Protein AF-C4VAN0-F1 (afdb_monomer)

Radius of gyration: 21.84 Å; Cα contacts (8 Å, |Δi|>4): 136; chains: 1; bounding box: 50×49×54 Å

Organism: Vairimorpha ceranae (strain BRL01) (NCBI:txid578460)

Secondary structure (DSSP, 8-state):
--TTSTTEETTEETT-PSPPPBSS-EE-TTS-EE--B----EEEETTEEEEGGGS----HHHHHHHSS--------SHHHHHHHHHHHTS---EEEEEE--SSSS-EEEEEE---HHHHHHHHTTPPPPS----

Nearest PDB structures (foldseek):
  3zqm-assembly1_C  TM=3.211E-01  e=2.752E+00  Bacillus phage SF6
  3zqn-assembly1_I  TM=2.608E-01  e=1.553E+00  Bacillus phage SF6
  3zqm-assembly1_H  TM=3.451E-01  e=4.877E+00  Bacillus phage SF6
  7tjk-assembly1_I  TM=2.451E-01  e=7.141E+00  Saccharomyces cerevisiae

Sequence (134 aa):
MNPQSSCMDEGICTKGFFKKFCRVTIINKKEYLQYMKRCNNTVRHKKHVLSNAFFVPYNKYLLSRFYCHINVKGCPSIKSIKYIFKHIYKDYDCAGVELTNKNEHSQFINSRYVSAPGGMWRLLENKMSDKSHD

Structure (mmCIF, N/CA/C/O backbone):
data_AF-C4VAN0-F1
#
_entry.id   AF-C4VAN0-F1
#
loop_
_atom_site.group_PDB
_atom_site.id
_atom_site.type_symbol
_atom_site.label_atom_id
_atom_site.label_alt_id
_atom_site.label_comp_id
_atom_site.label_asym_id
_atom_site.label_entity_id
_atom_site.label_seq_id
_atom_site.pdbx_PDB_ins_code
_atom_site.Cartn_x
_atom_site.Cartn_y
_atom_site.Cartn_z
_atom_site.occupancy
_atom_site.B_iso_or_equiv
_atom_site.auth_seq_id
_atom_site.auth_comp_id
_atom_site.auth_asym_id
_atom_site.auth_atom_id
_atom_site.pdbx_PDB_model_num
ATOM 1 N N . MET A 1 1 ? -13.358 -10.740 15.009 1.00 69.25 1 MET A N 1
ATOM 2 C CA . MET A 1 1 ? -11.972 -10.876 14.506 1.00 69.25 1 MET A CA 1
ATOM 3 C C . MET A 1 1 ? -11.480 -12.221 14.988 1.00 69.25 1 MET A C 1
ATOM 5 O O . MET A 1 1 ? -11.869 -12.581 16.089 1.00 69.25 1 MET A O 1
ATOM 9 N N . ASN A 1 2 ? -10.735 -12.973 14.184 1.00 77.00 2 ASN A N 1
ATOM 10 C CA . ASN A 1 2 ? -10.197 -14.254 14.631 1.00 77.00 2 ASN A CA 1
ATOM 11 C C . ASN A 1 2 ? -8.772 -14.028 15.172 1.00 77.00 2 ASN A C 1
ATOM 13 O O . ASN A 1 2 ? -7.897 -13.729 14.355 1.00 77.00 2 ASN A O 1
ATOM 17 N N . PRO A 1 3 ? -8.528 -14.139 16.493 1.00 80.38 3 PRO A N 1
ATOM 18 C CA . PRO A 1 3 ? -7.188 -14.012 17.071 1.00 80.38 3 PRO A CA 1
ATOM 19 C C . PRO A 1 3 ? -6.198 -15.050 16.529 1.00 80.38 3 PRO A C 1
ATOM 21 O O . PRO A 1 3 ? -5.006 -14.799 16.539 1.00 80.38 3 PRO A O 1
ATOM 24 N N . GLN A 1 4 ? -6.697 -16.165 15.986 1.00 83.94 4 GLN A N 1
ATOM 25 C CA . GLN A 1 4 ? -5.904 -17.236 15.370 1.00 83.94 4 GLN A CA 1
ATOM 26 C C . GLN A 1 4 ? -5.501 -16.937 13.914 1.00 83.94 4 GLN A C 1
ATOM 28 O O . GLN A 1 4 ? -4.998 -17.809 13.210 1.00 83.94 4 GLN A O 1
ATOM 33 N N . SER A 1 5 ? -5.785 -15.737 13.396 1.00 84.62 5 SER A N 1
ATOM 34 C CA . SER A 1 5 ? -5.373 -15.396 12.029 1.00 84.62 5 SER A CA 1
ATOM 35 C C . SER A 1 5 ? -3.854 -15.247 11.977 1.00 84.62 5 SER A C 1
ATOM 37 O O . SER A 1 5 ? -3.292 -14.565 12.823 1.00 84.62 5 SER A O 1
ATOM 39 N N . SER A 1 6 ? -3.203 -15.762 10.932 1.00 90.31 6 SER A N 1
ATOM 40 C CA . SER A 1 6 ? -1.736 -15.697 10.760 1.00 90.31 6 SER A CA 1
ATOM 41 C C . SER A 1 6 ? -1.143 -14.283 10.739 1.00 90.31 6 SER A C 1
ATOM 43 O O . SER A 1 6 ? 0.062 -14.101 10.854 1.00 90.31 6 SER A O 1
ATOM 45 N N . CYS A 1 7 ? -1.980 -13.263 10.552 1.00 87.75 7 CYS A N 1
ATOM 46 C CA . CYS A 1 7 ? -1.577 -11.865 10.605 1.00 87.75 7 CYS A CA 1
ATOM 47 C C . CYS A 1 7 ? -1.709 -11.227 11.994 1.00 87.75 7 CYS A C 1
ATOM 49 O O . CYS A 1 7 ? -1.488 -10.024 12.090 1.00 87.75 7 CYS A O 1
ATOM 51 N N . MET A 1 8 ? -2.132 -11.961 13.021 1.00 91.19 8 MET A N 1
ATOM 52 C CA . MET A 1 8 ? -2.241 -11.471 14.394 1.00 91.19 8 MET A CA 1
ATOM 53 C C . MET A 1 8 ? -0.967 -11.822 15.152 1.00 91.19 8 MET A C 1
ATOM 55 O O . MET A 1 8 ? -0.579 -12.983 15.186 1.00 91.19 8 MET A O 1
ATOM 59 N N . ASP A 1 9 ? -0.352 -10.815 15.755 1.00 89.06 9 ASP A N 1
ATOM 60 C CA . ASP A 1 9 ? 0.836 -10.939 16.589 1.00 89.06 9 ASP A CA 1
ATOM 61 C C . ASP A 1 9 ? 0.616 -10.090 17.845 1.00 89.06 9 ASP A C 1
ATOM 63 O O . ASP A 1 9 ? 0.254 -8.917 17.739 1.00 89.06 9 ASP A O 1
ATOM 67 N N . GLU A 1 10 ? 0.678 -10.710 19.024 1.00 87.75 10 GLU A N 1
ATOM 68 C CA . GLU A 1 10 ? 0.376 -10.073 20.322 1.00 87.75 10 GLU A CA 1
ATOM 69 C C . GLU A 1 10 ? -0.955 -9.281 20.358 1.00 87.75 10 GLU A C 1
ATOM 71 O O . GLU A 1 10 ? -1.086 -8.222 20.971 1.00 87.75 10 GLU A O 1
ATOM 76 N N . GLY A 1 11 ? -1.984 -9.771 19.656 1.00 82.81 11 GLY A N 1
ATOM 77 C CA . GLY A 1 11 ? -3.288 -9.099 19.572 1.00 82.81 11 GLY A CA 1
ATOM 78 C C . GLY A 1 11 ? -3.338 -7.903 18.608 1.00 82.81 11 GLY A C 1
ATOM 79 O O . GLY A 1 11 ? -4.404 -7.309 18.422 1.00 82.81 11 GLY A O 1
ATOM 80 N N . ILE A 1 12 ? -2.234 -7.585 17.930 1.00 85.00 12 ILE A N 1
ATOM 81 C CA . ILE A 1 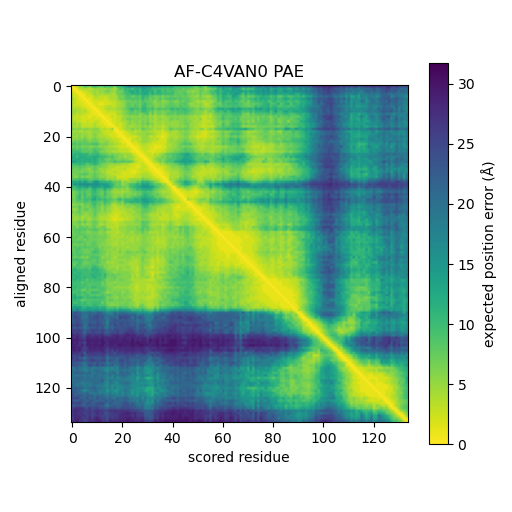12 ? -2.131 -6.548 16.903 1.00 85.00 12 ILE A CA 1
ATOM 82 C C . ILE A 1 12 ? -2.035 -7.210 15.527 1.00 85.00 12 ILE A C 1
ATOM 84 O O . ILE A 1 12 ? -1.279 -8.147 15.299 1.00 85.00 12 ILE A O 1
ATOM 88 N N . CYS A 1 13 ? -2.790 -6.709 14.549 1.00 86.19 13 CYS A N 1
ATOM 89 C CA . CYS A 1 13 ? -2.631 -7.199 13.185 1.00 86.19 13 CYS A CA 1
ATOM 90 C C . CYS A 1 13 ? -1.358 -6.617 12.553 1.00 86.19 13 CYS A C 1
ATOM 92 O O . CYS A 1 13 ? -1.279 -5.406 12.319 1.00 86.19 13 CYS A O 1
ATOM 94 N N . THR A 1 14 ? -0.423 -7.471 12.148 1.00 87.81 14 THR A N 1
ATOM 95 C CA . THR A 1 14 ? 0.811 -7.110 11.427 1.00 87.81 14 THR A CA 1
ATOM 96 C C . THR A 1 14 ? 0.534 -6.391 10.102 1.00 87.81 14 THR A C 1
ATOM 98 O O . THR A 1 14 ? 1.297 -5.526 9.675 1.00 87.81 14 THR A O 1
ATOM 101 N N . LYS A 1 15 ? -0.622 -6.646 9.468 1.00 83.19 15 LYS A N 1
ATOM 102 C CA . LYS A 1 15 ? -1.083 -5.932 8.254 1.00 83.19 15 LYS A CA 1
ATOM 103 C C . LYS A 1 15 ? -1.723 -4.562 8.552 1.00 83.19 15 LYS A C 1
ATOM 105 O O . LYS A 1 15 ? -2.197 -3.861 7.647 1.00 83.19 15 LYS A O 1
ATOM 110 N N . GLY A 1 16 ? -1.745 -4.156 9.820 1.00 82.00 16 GLY A N 1
ATOM 111 C CA . GLY A 1 16 ? -2.241 -2.866 10.283 1.00 82.00 16 GLY A CA 1
ATOM 112 C C . GLY A 1 16 ? -3.753 -2.715 10.144 1.00 82.00 16 GLY A C 1
ATOM 113 O O . GLY A 1 16 ? -4.211 -1.651 9.716 1.00 82.00 16 GLY A O 1
ATOM 114 N N . PHE A 1 17 ? -4.509 -3.778 10.424 1.00 84.38 17 PHE A N 1
ATOM 115 C CA . PHE A 1 17 ? -5.961 -3.728 10.606 1.00 84.38 17 PHE A CA 1
ATOM 116 C C . PHE A 1 17 ? -6.315 -3.724 12.105 1.00 84.38 17 PHE A C 1
ATOM 118 O O . PHE A 1 17 ? -5.657 -4.374 12.900 1.00 84.38 17 PHE A O 1
ATOM 125 N N . PHE A 1 18 ? -7.351 -3.014 12.544 1.00 82.00 18 PHE A N 1
ATOM 126 C CA . PHE A 1 18 ? -8.271 -2.186 11.759 1.00 82.00 18 PHE A CA 1
ATOM 127 C C . PHE A 1 18 ? -7.675 -0.840 11.348 1.00 82.00 18 PHE A C 1
ATOM 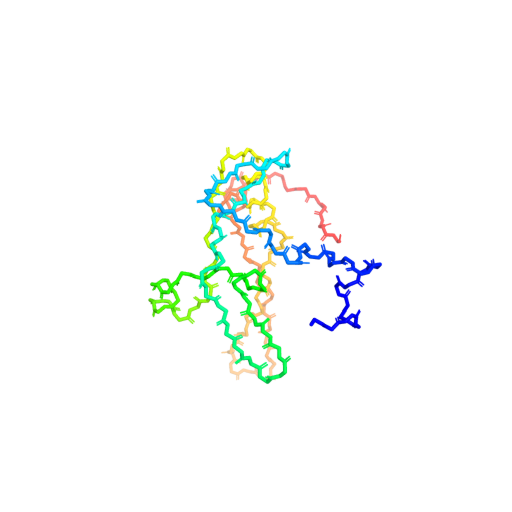129 O O . PHE A 1 18 ? -6.856 -0.250 12.051 1.00 82.00 18 PHE A O 1
ATOM 136 N N . LYS A 1 19 ? -8.103 -0.322 10.192 1.00 84.69 19 LYS A N 1
ATOM 137 C CA . LYS A 1 19 ? -7.707 1.032 9.786 1.00 84.69 19 LYS A CA 1
ATOM 138 C C . LYS A 1 19 ? -8.460 2.048 10.642 1.00 84.69 19 LYS A C 1
ATOM 140 O O . LYS A 1 19 ? -9.685 1.994 10.713 1.00 84.69 19 LYS A O 1
ATOM 145 N N . LYS A 1 20 ? -7.726 2.984 11.248 1.00 84.38 20 LYS A N 1
ATOM 146 C CA . LYS A 1 20 ? -8.296 4.083 12.039 1.00 84.38 20 LYS A CA 1
ATOM 147 C C . LYS A 1 20 ? -9.274 4.901 11.194 1.00 84.38 20 LYS A C 1
ATOM 149 O O . LYS A 1 20 ? -8.975 5.227 10.042 1.00 84.38 20 LYS A O 1
ATOM 154 N N . PHE A 1 21 ? -10.416 5.251 11.779 1.00 87.00 21 PHE A N 1
ATOM 155 C CA . PHE A 1 21 ? -11.336 6.202 11.168 1.00 87.00 21 PHE A CA 1
ATOM 156 C C . PHE A 1 21 ? -10.687 7.582 11.086 1.00 87.00 21 PHE A C 1
ATOM 158 O O . PHE A 1 21 ? -9.960 7.997 11.987 1.00 87.00 21 PHE A O 1
ATOM 165 N N . CYS A 1 22 ? -10.933 8.280 9.984 1.00 85.31 22 CYS A N 1
ATOM 166 C CA . CYS A 1 22 ? -10.404 9.614 9.755 1.00 85.31 22 CYS A CA 1
ATOM 167 C C . CYS A 1 22 ? -11.403 10.416 8.924 1.00 85.31 22 CYS A C 1
ATOM 169 O O . CYS A 1 22 ? -11.947 9.901 7.946 1.00 85.31 22 CYS A O 1
ATOM 171 N N . ARG A 1 23 ? -11.668 11.663 9.318 1.00 87.06 23 ARG A N 1
ATOM 172 C CA . ARG A 1 23 ? -1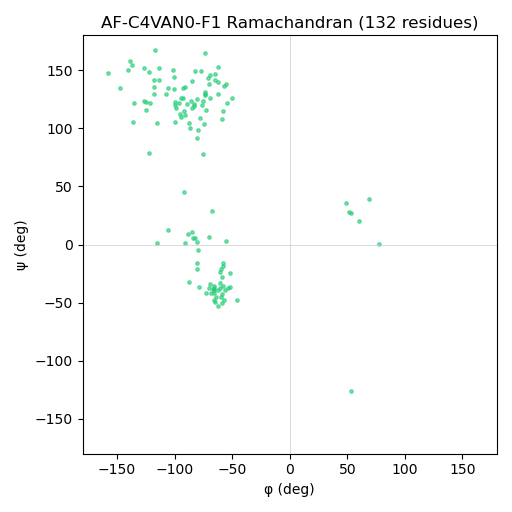2.631 12.535 8.625 1.00 87.06 23 ARG A CA 1
ATOM 173 C C . ARG A 1 23 ? -12.058 13.194 7.373 1.00 87.06 23 ARG A C 1
ATOM 175 O O . ARG A 1 23 ? -12.831 13.665 6.552 1.00 87.06 23 ARG A O 1
ATOM 182 N N . VAL A 1 24 ? -10.739 13.190 7.220 1.00 87.19 24 VAL A N 1
ATOM 183 C CA . VAL A 1 24 ? -10.014 13.783 6.093 1.00 87.19 24 VAL A CA 1
ATOM 184 C C . VAL A 1 24 ? -8.887 12.848 5.665 1.00 87.19 24 VAL A C 1
ATOM 186 O O . VAL A 1 24 ? -8.467 11.986 6.434 1.00 87.19 24 VAL A O 1
ATOM 189 N N . THR A 1 25 ? -8.421 12.973 4.426 1.00 87.31 25 THR A N 1
ATOM 190 C CA . THR A 1 25 ? -7.230 12.246 3.973 1.00 87.31 25 THR A CA 1
ATOM 191 C C . THR A 1 25 ? -5.994 13.001 4.452 1.00 87.31 25 THR A C 1
ATOM 193 O O . THR A 1 25 ? -5.866 14.187 4.168 1.00 87.31 25 THR A O 1
ATOM 196 N N . ILE A 1 26 ? -5.094 12.329 5.171 1.00 88.94 26 ILE A N 1
ATOM 197 C CA . ILE A 1 26 ? -3.881 12.940 5.739 1.00 88.94 26 ILE A CA 1
ATOM 198 C C . ILE A 1 26 ? -2.627 12.177 5.326 1.00 88.94 26 ILE A C 1
ATOM 200 O O . ILE A 1 26 ? -2.663 10.964 5.113 1.00 88.94 26 ILE A O 1
ATOM 204 N N . ILE A 1 27 ? -1.500 12.881 5.258 1.00 86.38 27 ILE A N 1
ATOM 205 C CA . ILE A 1 27 ? -0.180 12.261 5.139 1.00 86.38 27 ILE A CA 1
ATOM 206 C C . ILE A 1 27 ? 0.278 11.914 6.557 1.00 86.38 27 ILE A C 1
ATOM 208 O O . ILE A 1 27 ? 0.403 12.784 7.414 1.00 86.38 27 ILE A O 1
ATOM 212 N N . ASN A 1 28 ? 0.475 10.628 6.837 1.00 81.00 28 ASN A N 1
ATOM 213 C CA . ASN A 1 28 ? 0.941 10.175 8.147 1.00 81.00 28 ASN A CA 1
ATOM 214 C C . ASN A 1 28 ? 2.441 10.494 8.328 1.00 81.00 28 ASN A C 1
ATOM 216 O O . ASN A 1 28 ? 3.158 10.686 7.352 1.00 81.00 28 ASN A O 1
ATOM 220 N N . LYS A 1 29 ? 2.954 10.430 9.563 1.00 80.25 29 LYS A N 1
ATOM 221 C CA . LYS A 1 29 ? 4.380 10.572 9.922 1.00 80.25 29 LYS A CA 1
ATOM 222 C C . LYS A 1 29 ? 5.319 9.649 9.130 1.00 80.25 29 LYS A C 1
ATO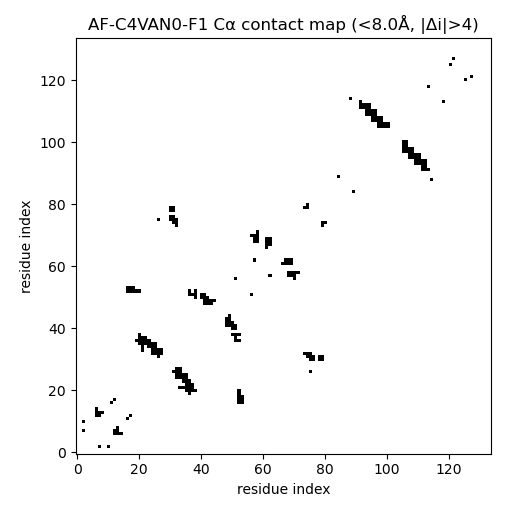M 224 O O . LYS A 1 29 ? 6.495 9.941 8.983 1.00 80.25 29 LYS A O 1
ATOM 229 N N . LYS A 1 30 ? 4.801 8.528 8.612 1.00 77.44 30 LYS A N 1
ATOM 230 C CA . LYS A 1 30 ? 5.530 7.599 7.728 1.00 77.44 30 LYS A CA 1
ATOM 231 C C . LYS A 1 30 ? 5.489 7.999 6.241 1.00 77.44 30 LYS A C 1
ATOM 233 O O . LYS A 1 30 ? 5.851 7.185 5.402 1.00 77.44 30 LYS A O 1
ATOM 238 N N . GLU A 1 31 ? 5.013 9.202 5.919 1.00 78.56 31 GLU A N 1
ATOM 239 C CA . GLU A 1 31 ? 4.840 9.759 4.565 1.00 78.56 31 GLU A CA 1
ATOM 240 C C . GLU A 1 31 ? 3.893 8.971 3.645 1.00 78.56 31 GLU A C 1
ATOM 242 O O . GLU A 1 31 ? 3.933 9.120 2.425 1.00 78.56 31 GLU A O 1
ATOM 247 N N . TYR A 1 32 ? 3.011 8.149 4.211 1.00 80.00 32 TYR A N 1
ATOM 248 C CA . TYR A 1 32 ? 1.961 7.456 3.462 1.00 80.00 32 TYR A CA 1
ATOM 249 C C . TYR A 1 32 ? 0.613 8.150 3.641 1.00 80.00 32 TYR A C 1
ATOM 251 O O . TYR A 1 32 ? 0.326 8.687 4.714 1.00 80.00 32 TYR A O 1
ATOM 259 N N . LEU A 1 33 ? -0.248 8.061 2.624 1.00 84.44 33 LEU A N 1
ATOM 260 C CA . LEU A 1 33 ? -1.635 8.504 2.739 1.00 84.44 33 LEU A CA 1
ATOM 261 C C . LEU A 1 33 ? -2.435 7.598 3.673 1.00 84.44 33 LEU A C 1
ATOM 263 O O . LEU A 1 33 ? -2.548 6.387 3.470 1.00 84.44 33 LEU A O 1
ATOM 267 N N . GLN A 1 34 ? -3.068 8.220 4.657 1.00 85.81 34 GLN A N 1
ATOM 268 C CA . GLN A 1 34 ? -4.194 7.664 5.379 1.00 85.81 34 GLN A CA 1
ATOM 269 C C . GLN A 1 34 ? -5.470 8.270 4.795 1.00 85.81 34 GLN A C 1
ATOM 271 O O . GLN A 1 34 ? -5.781 9.435 5.029 1.00 85.81 34 GLN A O 1
ATOM 276 N N . TYR A 1 35 ? -6.200 7.472 4.019 1.00 84.69 35 TYR A N 1
ATOM 277 C CA . TYR A 1 35 ? -7.452 7.906 3.406 1.00 84.69 35 TYR A CA 1
ATOM 278 C C . TYR A 1 35 ? -8.528 8.207 4.442 1.00 84.69 35 TYR A C 1
ATOM 280 O O . TYR A 1 35 ? -8.642 7.509 5.457 1.00 84.69 35 TYR A O 1
ATOM 288 N N . MET A 1 36 ? -9.367 9.197 4.123 1.00 85.56 36 MET A N 1
ATOM 289 C CA . MET A 1 36 ? -10.616 9.435 4.833 1.00 85.56 36 MET A CA 1
ATOM 290 C C . MET A 1 36 ? -11.404 8.124 4.940 1.00 85.56 36 MET A C 1
ATOM 292 O O . MET A 1 36 ? -11.699 7.459 3.946 1.00 85.56 36 MET A O 1
ATOM 296 N N . LYS A 1 37 ? -11.776 7.767 6.166 1.00 86.50 37 LYS A N 1
ATOM 297 C CA . LYS A 1 37 ? -12.574 6.587 6.474 1.00 86.50 37 LYS A CA 1
ATOM 298 C C . LYS A 1 37 ? -13.630 6.969 7.498 1.00 86.50 37 LYS A C 1
ATOM 300 O O . LYS A 1 37 ? -13.321 7.179 8.669 1.00 86.50 37 LYS A O 1
ATOM 305 N N . ARG A 1 38 ? -14.874 7.089 7.034 1.00 82.00 38 ARG A N 1
ATOM 306 C CA . ARG A 1 38 ? -16.029 7.469 7.857 1.00 82.00 38 ARG A CA 1
ATOM 307 C C . ARG A 1 38 ? -16.614 6.239 8.556 1.00 82.00 38 ARG A C 1
ATOM 309 O O . ARG A 1 38 ? -16.711 5.176 7.940 1.00 82.00 38 ARG A O 1
ATOM 316 N N . CYS A 1 39 ? -17.027 6.388 9.813 1.00 76.88 39 CYS A N 1
ATOM 317 C CA . CYS A 1 39 ? -17.696 5.338 10.592 1.00 76.88 39 CYS A CA 1
ATOM 318 C C . CYS A 1 39 ? -19.224 5.431 10.453 1.00 76.88 39 CYS A C 1
ATOM 320 O O . CYS A 1 39 ? -19.944 5.411 11.444 1.00 76.88 39 CYS A O 1
ATOM 322 N N . ASN A 1 40 ? -19.727 5.607 9.231 1.00 70.75 40 ASN A N 1
ATOM 323 C CA . ASN A 1 40 ? -21.147 5.919 9.056 1.00 70.75 40 ASN A CA 1
ATOM 324 C C . ASN A 1 40 ? -22.015 4.661 8.979 1.00 70.75 40 ASN A C 1
ATOM 326 O O . ASN A 1 40 ? -23.146 4.679 9.440 1.00 70.75 40 ASN A O 1
ATOM 330 N N . ASN A 1 41 ?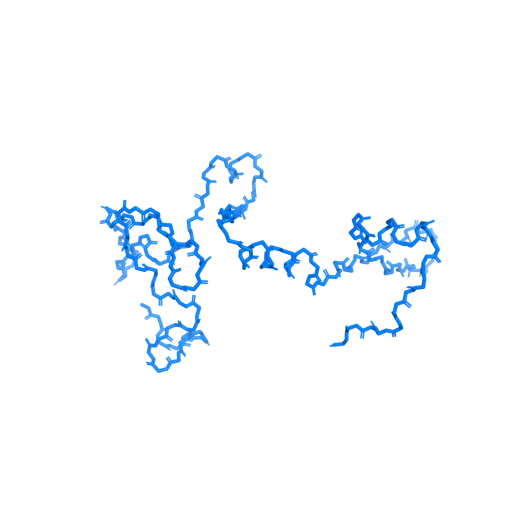 -21.475 3.566 8.433 1.00 73.81 41 ASN A N 1
ATOM 331 C CA . ASN A 1 41 ? -22.254 2.367 8.150 1.00 73.81 41 ASN A CA 1
ATOM 332 C C . ASN A 1 41 ? -21.579 1.155 8.791 1.00 73.81 41 ASN A C 1
ATOM 334 O O . ASN A 1 41 ? -20.407 0.864 8.519 1.00 73.81 41 ASN A O 1
ATOM 338 N N . THR A 1 42 ? -22.329 0.449 9.631 1.00 82.69 42 THR A N 1
ATOM 339 C CA . THR A 1 42 ? -21.984 -0.883 10.115 1.00 82.69 42 THR A CA 1
ATOM 340 C C . THR A 1 42 ? -22.991 -1.881 9.563 1.00 82.69 42 THR A C 1
ATOM 342 O O . THR A 1 42 ? -24.176 -1.589 9.426 1.00 82.69 42 THR A O 1
ATOM 345 N N . VAL A 1 43 ? -22.511 -3.063 9.200 1.00 84.06 43 VAL A N 1
ATOM 346 C CA . VAL A 1 43 ? -23.337 -4.161 8.700 1.00 84.06 43 VAL A CA 1
ATOM 347 C C . VAL A 1 43 ? -23.186 -5.318 9.668 1.00 84.06 43 VAL A C 1
ATOM 349 O O . VAL A 1 43 ? -22.069 -5.702 10.019 1.00 84.06 43 VAL A O 1
ATOM 352 N N . ARG A 1 44 ? -24.303 -5.885 10.119 1.00 87.50 44 ARG A N 1
ATOM 353 C CA . ARG A 1 44 ? -24.277 -7.111 10.913 1.00 87.50 44 ARG A CA 1
ATOM 354 C C . ARG A 1 44 ? -24.192 -8.300 9.963 1.00 87.50 44 ARG A C 1
ATOM 356 O O . ARG A 1 44 ? -25.070 -8.492 9.132 1.00 87.50 44 ARG A O 1
ATOM 363 N N . HIS A 1 45 ? -23.142 -9.096 10.096 1.00 84.06 45 HIS A N 1
ATOM 364 C CA . HIS A 1 45 ? -22.984 -10.350 9.375 1.00 84.06 45 HIS A CA 1
ATOM 365 C C . HIS A 1 45 ? -22.742 -11.472 10.385 1.00 84.06 45 HIS A C 1
ATOM 367 O O . HIS A 1 45 ? -21.736 -11.480 11.103 1.00 84.06 45 HIS A O 1
ATOM 373 N N . LYS A 1 46 ? -23.681 -12.421 10.460 1.00 86.50 46 LYS A N 1
ATOM 374 C CA . LYS A 1 46 ? -23.733 -13.445 11.516 1.00 86.50 46 LYS A CA 1
ATOM 375 C C . LYS A 1 46 ? -23.687 -12.787 12.910 1.00 86.50 46 LYS A C 1
ATOM 377 O O . LYS A 1 46 ? -24.469 -11.886 13.199 1.00 86.50 46 LYS A O 1
ATOM 382 N N . LYS A 1 47 ? -22.746 -13.209 13.760 1.00 85.44 47 LYS A N 1
ATOM 383 C CA . LYS A 1 47 ? -22.518 -12.682 15.116 1.00 85.44 47 LYS A CA 1
ATOM 384 C C . LYS A 1 47 ? -21.554 -11.484 15.150 1.00 85.44 47 LYS A C 1
ATOM 386 O O . LYS A 1 47 ? -21.128 -11.077 16.226 1.00 85.44 47 LYS A O 1
ATOM 391 N N . HIS A 1 48 ? -21.169 -10.930 13.997 1.00 83.25 48 HIS A N 1
ATOM 392 C CA . HIS A 1 48 ? -20.174 -9.861 13.917 1.00 83.25 48 HIS A CA 1
ATOM 393 C C . HIS A 1 48 ? -20.760 -8.577 13.338 1.00 83.25 48 HIS A C 1
ATOM 395 O O . HIS A 1 48 ? -21.450 -8.588 12.321 1.00 83.25 48 HIS A O 1
ATOM 401 N N . VAL A 1 49 ? -20.434 -7.453 13.973 1.00 85.81 49 VAL A N 1
ATOM 402 C CA . VAL A 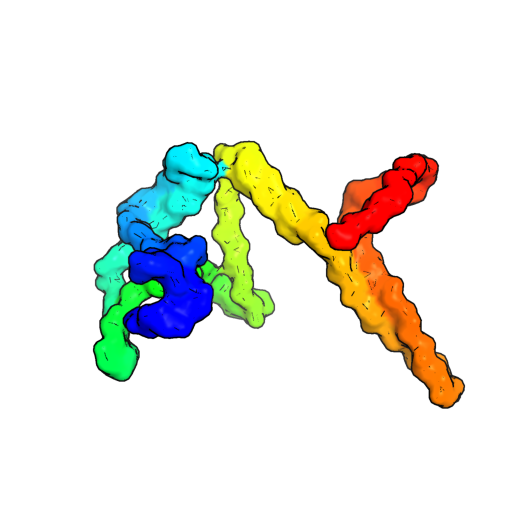1 49 ? -20.689 -6.118 13.432 1.00 85.81 49 VAL A CA 1
ATOM 403 C C . VAL A 1 49 ? -19.452 -5.694 12.652 1.00 85.81 49 VAL A C 1
ATOM 405 O O . VAL A 1 49 ? -18.364 -5.559 13.210 1.00 85.81 49 VAL A O 1
ATOM 408 N N . LEU A 1 50 ? -19.613 -5.533 11.345 1.00 85.94 50 LEU A N 1
ATOM 409 C CA . LEU A 1 50 ? -18.557 -5.157 10.419 1.00 85.94 50 LEU A CA 1
ATOM 410 C C . LEU A 1 50 ? -18.677 -3.672 10.112 1.00 85.94 50 LEU A C 1
ATOM 412 O O . LEU A 1 50 ? -19.761 -3.172 9.827 1.00 85.94 50 LEU A O 1
ATOM 416 N N . SER A 1 51 ? -17.557 -2.964 10.150 1.00 86.31 51 SER A N 1
ATOM 417 C CA . SER A 1 51 ? -17.476 -1.572 9.716 1.00 86.31 51 SER A CA 1
ATOM 418 C C . SER A 1 51 ? -16.538 -1.451 8.523 1.00 86.31 51 SER A C 1
ATOM 420 O O . SER A 1 51 ? -15.733 -2.342 8.238 1.00 86.31 51 SER A O 1
ATOM 422 N N . ASN A 1 52 ? -16.557 -0.301 7.856 1.00 84.62 52 ASN A N 1
ATOM 423 C CA . ASN A 1 52 ? -15.616 -0.033 6.771 1.00 84.62 52 ASN A CA 1
ATOM 424 C C . ASN A 1 52 ? -14.144 -0.133 7.221 1.00 84.62 52 ASN A C 1
ATOM 426 O O . ASN A 1 52 ? -13.268 -0.322 6.383 1.00 84.62 52 ASN A O 1
ATOM 430 N N . ALA A 1 53 ? -13.831 -0.066 8.522 1.00 84.94 53 ALA A N 1
ATOM 431 C CA . ALA A 1 53 ? -12.473 -0.230 9.048 1.00 84.94 53 ALA A CA 1
ATOM 432 C C . ALA A 1 53 ? -11.843 -1.604 8.741 1.00 84.94 53 ALA A C 1
ATOM 434 O O . ALA A 1 53 ? -10.614 -1.696 8.669 1.00 84.94 53 ALA A O 1
ATOM 435 N N . PHE A 1 54 ? -12.673 -2.623 8.497 1.00 82.19 54 PHE A N 1
ATOM 436 C CA . PHE A 1 54 ? -12.285 -4.011 8.233 1.00 82.19 54 PHE A CA 1
ATOM 437 C C . PHE A 1 54 ? -11.843 -4.247 6.784 1.00 82.19 54 PHE A C 1
ATOM 439 O O . PHE A 1 54 ? -11.111 -5.194 6.520 1.00 82.19 54 PHE A O 1
ATOM 446 N N . PHE A 1 55 ? -12.243 -3.378 5.853 1.00 81.19 55 PHE A N 1
ATOM 447 C CA . PHE A 1 55 ? -12.084 -3.619 4.420 1.00 81.19 55 PHE A CA 1
ATOM 448 C C . PHE A 1 55 ? -11.110 -2.645 3.763 1.00 81.19 55 PHE A C 1
ATOM 450 O O . PHE A 1 55 ? -10.938 -1.498 4.199 1.00 81.19 55 PHE A O 1
ATOM 457 N N . VAL A 1 56 ? -10.480 -3.102 2.685 1.00 80.19 56 VAL A N 1
ATOM 458 C CA . VAL A 1 56 ? -9.767 -2.228 1.752 1.00 80.19 56 VAL A CA 1
ATOM 459 C C . VAL A 1 56 ? -10.826 -1.469 0.942 1.00 80.19 56 VAL A C 1
ATOM 461 O O . VAL A 1 56 ? -11.775 -2.094 0.471 1.00 80.19 56 VAL A O 1
ATOM 464 N N . PRO A 1 57 ? -10.740 -0.132 0.827 1.00 76.56 57 PRO A N 1
ATOM 465 C CA . PRO A 1 57 ? -11.668 0.612 -0.014 1.00 76.56 57 PRO A CA 1
ATOM 466 C C . PRO A 1 57 ? -11.517 0.172 -1.474 1.00 76.56 57 PRO A C 1
ATOM 468 O O . PRO A 1 57 ? -10.399 -0.011 -1.950 1.00 76.56 57 PRO A O 1
ATOM 471 N N . TYR A 1 58 ? -12.641 0.046 -2.173 1.00 83.38 58 TYR A N 1
ATOM 472 C CA . TYR A 1 58 ? -12.680 -0.251 -3.601 1.00 83.38 58 TYR A CA 1
ATOM 473 C C . TYR A 1 58 ? -13.441 0.851 -4.336 1.00 83.38 58 TYR A C 1
ATOM 475 O O . TYR A 1 58 ? -14.357 1.472 -3.789 1.00 83.38 58 TYR A O 1
ATOM 483 N N . ASN A 1 59 ? -13.057 1.105 -5.582 1.00 86.50 59 ASN A N 1
ATOM 484 C CA . ASN A 1 59 ? -13.760 2.043 -6.442 1.00 86.50 59 ASN A CA 1
ATOM 485 C C . ASN A 1 59 ? -14.829 1.285 -7.245 1.00 86.50 59 ASN A C 1
ATOM 487 O O . ASN A 1 59 ? -14.492 0.487 -8.117 1.00 86.50 59 ASN A O 1
ATOM 491 N N . LYS A 1 60 ? -16.114 1.543 -6.956 1.00 89.69 60 LYS A N 1
ATOM 492 C CA . LYS A 1 60 ? -17.258 0.902 -7.633 1.00 89.69 60 LYS A CA 1
ATOM 493 C C . LYS A 1 60 ? -17.232 1.086 -9.151 1.00 89.69 60 LYS A C 1
ATOM 495 O O . LYS A 1 60 ? -17.551 0.147 -9.871 1.00 89.69 60 LYS A O 1
ATOM 500 N N . TYR A 1 61 ? -16.843 2.271 -9.622 1.00 93.50 61 TYR A N 1
ATOM 501 C CA . TYR A 1 61 ? -16.770 2.571 -11.050 1.00 93.50 61 TYR A CA 1
ATOM 502 C C . TYR A 1 61 ? -15.709 1.709 -11.733 1.00 93.50 61 TYR A C 1
ATOM 504 O O . TYR A 1 61 ? -16.003 1.041 -12.716 1.00 93.50 61 TYR A O 1
ATOM 512 N N . LEU A 1 62 ? -14.500 1.661 -11.168 1.00 93.19 62 LEU A N 1
ATOM 513 C CA . LEU A 1 62 ? -13.406 0.861 -11.723 1.00 93.19 62 LEU A CA 1
ATOM 514 C C . LEU A 1 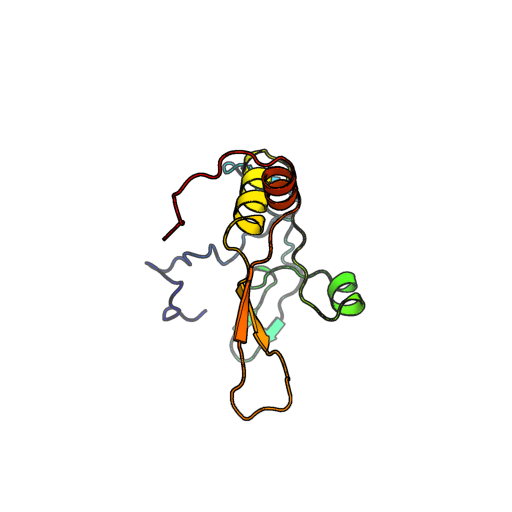62 ? -13.702 -0.641 -11.663 1.00 93.19 62 LEU A C 1
ATOM 516 O O . LEU A 1 62 ? -13.460 -1.344 -12.638 1.00 93.19 62 LEU A O 1
ATOM 520 N N . LEU A 1 63 ? -14.274 -1.110 -10.551 1.00 92.19 63 LEU A N 1
ATOM 521 C CA . LEU A 1 63 ? -14.684 -2.504 -10.403 1.00 92.19 63 LEU A CA 1
ATOM 522 C C . LEU A 1 63 ? -15.720 -2.901 -11.460 1.00 92.19 63 LEU A C 1
ATOM 524 O O . LEU A 1 63 ? -15.583 -3.951 -12.072 1.00 92.19 63 LEU A O 1
ATOM 528 N N . SER A 1 64 ? -16.729 -2.057 -11.688 1.00 94.56 64 SER A N 1
ATOM 529 C CA . SER A 1 64 ? -17.767 -2.305 -12.694 1.00 94.56 64 SER A CA 1
ATOM 530 C C . SER A 1 64 ? -17.217 -2.222 -14.121 1.00 94.56 64 SER A C 1
ATOM 532 O O . SER A 1 64 ? -17.531 -3.055 -14.961 1.00 94.56 64 SER A O 1
ATOM 534 N N . ARG A 1 65 ? -16.349 -1.240 -14.398 1.00 96.06 65 ARG A N 1
ATOM 535 C CA . ARG A 1 65 ? -15.815 -0.991 -15.743 1.00 96.06 65 ARG A CA 1
ATOM 536 C C . ARG A 1 65 ? -14.848 -2.074 -16.218 1.00 96.06 65 ARG A C 1
ATOM 538 O O . ARG A 1 65 ? -14.837 -2.371 -17.407 1.00 96.06 65 ARG A O 1
ATOM 545 N N . PHE A 1 66 ? -14.026 -2.612 -15.320 1.00 94.69 66 PHE A N 1
ATOM 546 C CA . PHE A 1 66 ? -12.947 -3.546 -15.665 1.00 94.69 66 PHE A CA 1
ATOM 547 C C . PHE A 1 66 ? -13.144 -4.953 -15.094 1.00 94.69 66 PHE A C 1
ATOM 549 O O . PHE A 1 66 ? -12.274 -5.800 -15.271 1.00 94.69 66 PHE A O 1
ATOM 556 N N . TYR A 1 67 ? -14.248 -5.201 -14.381 1.00 92.31 67 TYR A N 1
ATOM 557 C CA . TYR A 1 67 ? -14.529 -6.469 -13.695 1.00 92.31 67 TYR A CA 1
ATOM 558 C C . TYR A 1 67 ? -13.382 -6.948 -12.788 1.00 92.31 67 TYR A C 1
ATOM 560 O O . TYR A 1 67 ? -13.217 -8.140 -12.541 1.00 92.31 67 TYR A O 1
ATOM 568 N N . CYS A 1 68 ? -12.579 -6.016 -12.266 1.00 87.50 68 CYS A N 1
ATOM 569 C CA . CYS A 1 68 ? -11.403 -6.323 -11.463 1.00 87.50 68 CYS A CA 1
ATOM 570 C C . CYS A 1 68 ? -11.247 -5.352 -10.286 1.00 87.50 68 CYS A C 1
ATOM 572 O O . CYS A 1 68 ? -11.657 -4.188 -10.324 1.00 87.50 68 CYS A O 1
ATOM 574 N N . HIS A 1 69 ? -10.659 -5.836 -9.191 1.00 84.88 69 HIS A N 1
ATOM 575 C CA . HIS A 1 69 ? -10.466 -5.028 -7.992 1.00 84.88 69 HIS A CA 1
ATOM 576 C C . HIS A 1 69 ? -9.234 -4.120 -8.133 1.00 84.88 69 HIS A C 1
ATOM 578 O O . HIS A 1 69 ? -8.116 -4.491 -7.768 1.00 84.88 69 HIS A O 1
ATOM 584 N N . ILE A 1 70 ? -9.449 -2.899 -8.629 1.00 87.00 70 ILE A N 1
ATOM 585 C CA . ILE A 1 70 ? -8.389 -1.898 -8.805 1.00 87.00 70 ILE A CA 1
ATOM 586 C C . ILE A 1 70 ? -8.170 -1.102 -7.513 1.00 87.00 70 ILE A C 1
ATOM 588 O O . ILE A 1 70 ? -9.080 -0.452 -6.994 1.00 87.00 70 ILE A O 1
ATOM 592 N N . ASN A 1 71 ? -6.932 -1.112 -7.012 1.00 84.31 71 ASN A N 1
ATOM 593 C CA . ASN A 1 71 ? -6.519 -0.322 -5.854 1.00 84.31 71 ASN A CA 1
ATOM 594 C C . ASN A 1 71 ? -5.891 1.005 -6.301 1.00 84.31 71 ASN A C 1
ATOM 596 O O . ASN A 1 71 ? -4.796 1.015 -6.859 1.00 84.31 71 ASN A O 1
ATOM 600 N N . VAL A 1 72 ? -6.558 2.126 -6.024 1.00 83.62 72 VAL A N 1
ATOM 601 C CA . VAL A 1 72 ? -6.057 3.465 -6.369 1.00 83.62 72 VAL A CA 1
ATOM 602 C C . VAL A 1 72 ? -5.270 4.038 -5.195 1.00 83.62 72 VAL A C 1
ATOM 604 O O . VAL A 1 72 ? -5.782 4.117 -4.076 1.00 83.62 72 VAL A O 1
ATOM 607 N N . LYS A 1 73 ? -4.024 4.459 -5.447 1.00 81.69 73 LYS A N 1
ATOM 608 C CA . LYS A 1 73 ? -3.164 5.089 -4.440 1.00 81.69 73 LYS A CA 1
ATOM 609 C C . LYS A 1 73 ? -2.662 6.457 -4.905 1.00 81.69 73 LYS A C 1
ATOM 611 O O . LYS A 1 73 ? -1.974 6.544 -5.913 1.00 81.69 73 LYS A O 1
ATOM 616 N N . GLY A 1 74 ? -2.941 7.506 -4.136 1.00 82.44 74 GLY A N 1
ATOM 617 C CA . GLY A 1 74 ? -2.238 8.781 -4.245 1.00 82.44 74 GLY A CA 1
ATOM 618 C C . GLY A 1 74 ? -0.803 8.666 -3.725 1.00 82.44 74 GLY A C 1
ATOM 619 O O . GLY A 1 74 ? -0.541 7.955 -2.751 1.00 82.44 74 GLY A O 1
ATOM 620 N N . CYS A 1 75 ? 0.121 9.369 -4.377 1.00 84.06 75 CYS A N 1
ATOM 621 C CA . CYS A 1 75 ? 1.545 9.360 -4.045 1.00 84.06 75 CYS A CA 1
ATOM 622 C C . CYS A 1 75 ? 2.042 10.768 -3.724 1.00 84.06 75 CYS A C 1
ATOM 624 O O . CYS A 1 75 ? 2.660 11.403 -4.570 1.00 84.06 75 CYS A O 1
ATOM 626 N N . PRO A 1 76 ? 1.782 11.270 -2.507 1.00 85.25 76 PRO A N 1
ATOM 627 C CA . PRO A 1 76 ? 2.163 12.627 -2.129 1.00 85.25 76 PRO A CA 1
ATOM 628 C C . PRO A 1 76 ? 3.646 12.753 -1.743 1.00 85.25 76 PRO A C 1
ATOM 630 O O . PRO A 1 76 ? 4.099 13.844 -1.427 1.00 85.25 76 PRO A O 1
ATOM 633 N N . SER A 1 77 ? 4.391 11.645 -1.689 1.00 86.56 77 SER A N 1
ATOM 634 C CA . SER A 1 77 ? 5.769 11.603 -1.196 1.00 86.56 77 SER A CA 1
ATOM 635 C C . SER A 1 77 ? 6.662 10.747 -2.085 1.00 86.56 77 SER A C 1
ATOM 637 O O . SER A 1 77 ? 6.208 9.776 -2.700 1.00 86.56 77 SER A O 1
ATOM 639 N N . ILE A 1 78 ? 7.964 11.041 -2.069 1.00 87.44 78 ILE A N 1
ATOM 640 C CA . ILE A 1 78 ? 8.992 10.239 -2.749 1.00 87.44 78 ILE A CA 1
ATOM 641 C C . ILE A 1 78 ? 8.965 8.788 -2.243 1.00 87.44 78 ILE A C 1
ATOM 643 O O . ILE A 1 78 ? 9.114 7.857 -3.032 1.00 87.44 78 ILE A O 1
ATOM 647 N N . LYS A 1 79 ? 8.686 8.558 -0.951 1.00 84.88 79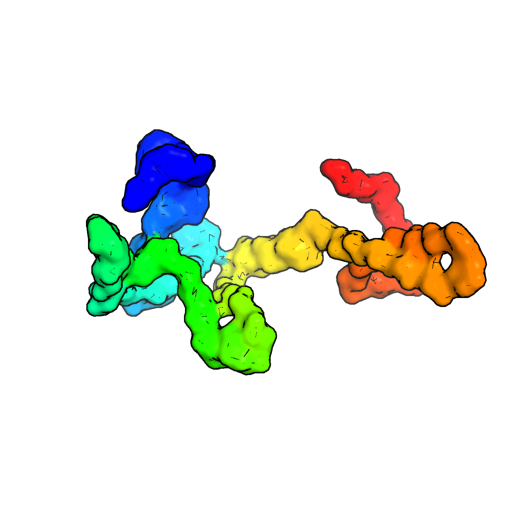 LYS A N 1
ATOM 648 C CA . LYS A 1 79 ? 8.507 7.200 -0.405 1.00 84.88 79 LYS A CA 1
ATOM 649 C C . LYS A 1 79 ? 7.323 6.466 -1.032 1.00 84.88 79 LYS A C 1
ATOM 651 O O . LYS A 1 79 ? 7.440 5.275 -1.318 1.00 84.88 79 LYS A O 1
ATOM 656 N N . SER A 1 80 ? 6.210 7.155 -1.285 1.00 83.44 80 SER A N 1
ATOM 657 C CA . SER A 1 80 ? 5.051 6.565 -1.969 1.00 83.44 80 SER A CA 1
ATOM 658 C C . SER A 1 80 ? 5.379 6.203 -3.419 1.00 83.44 80 SER A C 1
ATOM 660 O O . SER A 1 80 ? 5.012 5.123 -3.879 1.00 83.44 80 SER A O 1
ATOM 662 N N . ILE A 1 81 ? 6.145 7.054 -4.108 1.00 86.31 81 ILE A N 1
ATOM 663 C CA . ILE A 1 81 ? 6.648 6.776 -5.458 1.00 86.31 81 ILE A CA 1
ATOM 664 C C . ILE A 1 81 ? 7.570 5.553 -5.429 1.00 86.31 81 ILE A C 1
ATOM 666 O O . IL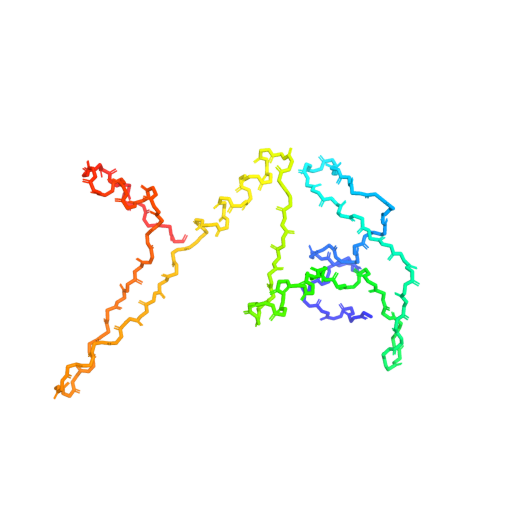E A 1 81 ? 7.308 4.574 -6.121 1.00 86.31 81 ILE A O 1
ATOM 670 N N . LYS A 1 82 ? 8.583 5.535 -4.554 1.00 86.69 82 LYS A N 1
ATOM 671 C CA . LYS A 1 82 ? 9.489 4.388 -4.375 1.00 86.69 82 LYS A CA 1
ATOM 672 C C . LYS A 1 82 ? 8.729 3.094 -4.095 1.00 86.69 82 LYS A C 1
ATOM 674 O O . LYS A 1 82 ? 9.124 2.040 -4.579 1.00 86.69 82 LYS A O 1
ATOM 679 N N . TYR A 1 83 ? 7.638 3.162 -3.335 1.00 83.06 83 TYR A N 1
ATOM 680 C CA . TYR A 1 83 ? 6.766 2.020 -3.096 1.00 83.06 83 TYR A CA 1
ATOM 681 C C . TYR A 1 83 ? 6.093 1.527 -4.388 1.00 83.06 83 TYR A C 1
ATOM 683 O O . TYR A 1 83 ? 6.107 0.325 -4.636 1.00 83.06 83 TYR A O 1
ATOM 691 N N . ILE A 1 84 ? 5.554 2.415 -5.233 1.00 83.75 84 ILE A N 1
ATOM 692 C CA . ILE A 1 84 ? 5.011 2.028 -6.549 1.00 83.75 84 ILE A CA 1
ATOM 693 C C . ILE A 1 84 ? 6.091 1.373 -7.405 1.00 83.75 84 ILE A C 1
ATOM 695 O O . ILE A 1 84 ? 5.874 0.271 -7.900 1.00 83.75 84 ILE A O 1
ATOM 699 N N . PHE A 1 85 ? 7.258 2.007 -7.530 1.00 84.56 85 PHE A N 1
ATOM 700 C CA . PHE A 1 85 ? 8.375 1.447 -8.289 1.00 84.56 85 PHE A CA 1
ATOM 701 C C . PHE A 1 85 ? 8.758 0.070 -7.738 1.00 84.56 85 PHE A C 1
ATOM 703 O O . PHE A 1 85 ? 8.783 -0.899 -8.484 1.00 84.56 85 PHE A O 1
ATOM 710 N N . LYS A 1 86 ? 8.908 -0.085 -6.419 1.00 83.44 86 LYS A N 1
ATOM 711 C CA . LYS A 1 86 ? 9.164 -1.398 -5.813 1.00 83.44 86 LYS A CA 1
ATOM 712 C C . LYS A 1 86 ? 8.156 -2.457 -6.257 1.00 83.44 86 LYS A C 1
ATOM 714 O O . LYS A 1 86 ? 8.558 -3.596 -6.392 1.00 83.44 86 LYS A O 1
ATOM 719 N N . HIS A 1 87 ? 6.883 -2.113 -6.447 1.00 76.69 87 HIS A N 1
ATOM 720 C CA . HIS A 1 87 ? 5.860 -3.056 -6.903 1.00 76.69 87 HIS A CA 1
ATOM 721 C C . HIS A 1 87 ? 5.888 -3.325 -8.410 1.00 76.69 87 HIS A C 1
ATOM 723 O O . HIS A 1 87 ? 5.661 -4.462 -8.797 1.00 76.69 87 HIS A O 1
ATOM 729 N N . ILE A 1 88 ? 6.190 -2.322 -9.237 1.00 78.38 88 ILE A N 1
ATOM 730 C CA . ILE A 1 88 ? 6.355 -2.486 -10.693 1.00 78.38 88 ILE A CA 1
ATOM 731 C C . ILE A 1 88 ? 7.568 -3.366 -11.014 1.00 78.38 88 ILE A C 1
ATOM 733 O O . ILE A 1 88 ? 7.536 -4.136 -11.965 1.00 78.38 88 ILE A O 1
ATOM 737 N N . TYR A 1 89 ? 8.631 -3.242 -10.220 1.00 74.81 89 TYR A N 1
ATOM 738 C CA . TYR A 1 89 ? 9.896 -3.946 -10.424 1.00 74.81 89 TYR A CA 1
ATOM 739 C C . TYR A 1 89 ? 10.105 -5.088 -9.422 1.00 74.81 89 TYR A C 1
ATOM 741 O O . TYR A 1 89 ? 11.234 -5.548 -9.286 1.00 74.81 89 TYR A O 1
ATOM 749 N N . LYS A 1 90 ? 9.073 -5.495 -8.660 1.00 71.00 90 LYS A N 1
ATOM 750 C CA . LYS A 1 90 ? 9.272 -6.446 -7.554 1.00 71.00 90 LYS A CA 1
ATOM 751 C C . LYS A 1 90 ? 9.687 -7.817 -8.057 1.00 71.00 90 LYS A C 1
ATOM 753 O O . LYS A 1 90 ? 10.530 -8.409 -7.413 1.00 71.00 90 LYS A O 1
ATOM 758 N N . ASP A 1 91 ? 9.120 -8.246 -9.179 1.00 58.72 91 ASP A N 1
ATOM 759 C CA . ASP A 1 91 ? 9.446 -9.474 -9.890 1.00 58.72 91 ASP A CA 1
ATOM 760 C C . ASP A 1 91 ? 8.982 -9.300 -11.342 1.00 58.72 91 ASP A C 1
ATOM 762 O O . ASP A 1 91 ? 8.002 -8.597 -11.608 1.00 58.72 91 ASP A O 1
ATOM 766 N N . TYR A 1 92 ? 9.693 -9.902 -12.293 1.00 60.22 92 TYR A N 1
ATOM 767 C CA . TYR A 1 92 ? 9.176 -10.035 -13.650 1.00 60.22 92 TYR A CA 1
ATOM 768 C C . TYR A 1 92 ? 8.130 -11.143 -13.629 1.00 60.22 92 TYR A C 1
ATOM 770 O O . TYR A 1 92 ? 8.457 -12.265 -13.245 1.00 60.22 92 TYR A O 1
ATOM 778 N N . ASP A 1 93 ? 6.899 -10.851 -14.050 1.00 59.84 93 ASP A N 1
ATOM 779 C CA . ASP A 1 93 ? 5.927 -11.911 -14.298 1.00 59.84 93 ASP A CA 1
ATOM 780 C C . ASP A 1 93 ? 6.519 -12.840 -15.374 1.00 59.84 93 ASP A C 1
ATOM 782 O O . ASP A 1 93 ? 6.698 -12.459 -16.538 1.00 59.84 93 ASP A O 1
ATOM 786 N N . CYS A 1 94 ? 6.926 -14.037 -14.946 1.00 59.91 94 CYS A N 1
ATOM 787 C CA . CYS A 1 94 ? 7.322 -15.125 -15.825 1.00 59.91 94 CYS A CA 1
ATOM 788 C C . CYS A 1 94 ? 6.038 -15.745 -16.373 1.00 59.91 94 CYS A C 1
ATOM 790 O O . CYS A 1 94 ? 5.289 -16.388 -15.637 1.00 59.91 94 CYS A O 1
ATOM 792 N N . ALA A 1 95 ? 5.773 -15.537 -17.657 1.00 60.75 95 ALA A N 1
ATOM 793 C CA . ALA A 1 95 ? 4.698 -16.203 -18.366 1.00 60.75 95 ALA A CA 1
ATOM 794 C C . ALA A 1 95 ? 5.283 -17.385 -19.147 1.00 60.75 95 ALA A C 1
ATOM 796 O O . ALA A 1 95 ? 6.104 -17.205 -20.052 1.00 60.75 95 ALA A O 1
ATOM 797 N N . GLY A 1 96 ? 4.853 -18.600 -18.805 1.00 57.38 96 GLY A N 1
ATOM 798 C CA . GLY A 1 96 ? 5.090 -19.776 -19.637 1.00 57.38 96 GLY A CA 1
ATOM 799 C C . GLY A 1 96 ? 4.199 -19.702 -20.872 1.00 57.38 96 GLY A C 1
ATOM 800 O O . GLY A 1 96 ? 2.977 -19.719 -20.747 1.00 57.38 96 GLY A O 1
ATOM 801 N N . VAL A 1 97 ? 4.800 -19.587 -22.053 1.00 68.81 97 VAL A N 1
ATOM 802 C CA . VAL A 1 97 ? 4.088 -19.625 -23.333 1.00 68.81 97 VAL A CA 1
ATOM 803 C C . VAL A 1 97 ? 4.244 -21.025 -23.907 1.00 68.81 97 VAL A C 1
ATOM 805 O O . VAL A 1 97 ? 5.363 -21.485 -24.139 1.00 68.81 97 VAL A O 1
ATOM 808 N N . GLU A 1 98 ? 3.123 -21.706 -24.117 1.00 67.75 98 GLU A N 1
ATOM 809 C CA . GLU A 1 98 ? 3.090 -22.993 -24.805 1.00 67.75 98 GLU A CA 1
ATOM 810 C C . GLU A 1 98 ? 3.083 -22.759 -26.318 1.00 67.75 98 GLU A C 1
ATOM 812 O O . GLU A 1 98 ? 2.178 -22.119 -26.861 1.00 67.75 98 GLU A O 1
ATOM 817 N N . LEU A 1 99 ? 4.101 -23.268 -27.010 1.00 69.00 99 LEU A N 1
ATOM 818 C CA . LEU A 1 99 ? 4.115 -23.290 -28.466 1.00 69.00 99 LEU A CA 1
ATOM 819 C C . LEU A 1 99 ? 3.432 -24.573 -28.938 1.00 69.00 99 LEU A C 1
ATOM 821 O O . LEU A 1 99 ? 4.013 -25.656 -28.892 1.00 69.00 99 LEU A O 1
ATOM 825 N N . THR A 1 100 ? 2.203 -24.449 -29.432 1.00 59.53 100 THR A N 1
ATOM 826 C CA . THR A 1 100 ? 1.489 -25.547 -30.092 1.00 59.53 100 THR A CA 1
ATOM 827 C C . THR A 1 100 ? 2.047 -25.763 -31.498 1.00 59.53 100 THR A C 1
ATOM 829 O O . THR A 1 100 ? 1.463 -25.353 -32.498 1.00 59.53 100 THR A O 1
ATOM 832 N N . ASN A 1 101 ? 3.202 -26.421 -31.592 1.00 58.75 101 ASN A N 1
ATOM 833 C CA . ASN A 1 101 ? 3.624 -27.055 -32.836 1.00 58.75 101 ASN A CA 1
ATOM 834 C C . ASN A 1 101 ? 3.155 -28.512 -32.816 1.00 58.75 101 ASN A C 1
ATOM 836 O O . ASN A 1 101 ? 3.280 -29.183 -31.799 1.00 58.75 101 ASN A O 1
ATOM 840 N N . LYS A 1 102 ? 2.576 -28.988 -33.924 1.00 55.91 102 LYS A N 1
ATOM 841 C CA . LYS A 1 102 ? 1.845 -30.267 -34.056 1.00 55.91 102 LYS A CA 1
ATOM 842 C C . LYS A 1 102 ? 2.704 -31.545 -33.928 1.00 55.91 102 LYS A C 1
ATOM 844 O O . LYS A 1 102 ? 2.348 -32.564 -34.507 1.00 55.91 102 LYS A O 1
ATOM 849 N N . ASN A 1 103 ? 3.801 -31.511 -33.177 1.00 57.84 103 ASN A N 1
ATOM 850 C CA . ASN A 1 103 ? 4.629 -32.671 -32.871 1.00 57.84 103 ASN A CA 1
ATOM 851 C C . ASN A 1 103 ? 4.624 -32.909 -31.356 1.00 57.84 103 ASN A C 1
ATOM 853 O O . ASN A 1 103 ? 4.653 -31.969 -30.571 1.00 57.84 103 ASN A O 1
ATOM 857 N N . GLU A 1 104 ? 4.590 -34.181 -30.978 1.00 55.22 104 GLU A N 1
ATOM 858 C CA . GLU A 1 104 ? 4.255 -34.791 -29.677 1.00 55.22 104 GLU A CA 1
ATOM 859 C C . GLU A 1 104 ? 5.047 -34.314 -28.432 1.00 55.22 104 GLU A C 1
ATOM 861 O O . GLU A 1 104 ? 4.832 -34.811 -27.333 1.00 55.22 104 GLU A O 1
ATOM 866 N N . HIS A 1 105 ? 5.944 -33.333 -28.563 1.00 55.78 105 HIS A N 1
ATOM 867 C CA . HIS A 1 105 ? 6.634 -32.678 -27.449 1.00 55.78 105 HIS A CA 1
ATOM 868 C C . HIS A 1 105 ? 6.227 -31.203 -27.361 1.00 55.78 105 HIS A C 1
ATOM 870 O O . HIS A 1 105 ? 6.702 -30.365 -28.129 1.00 55.78 105 HIS A O 1
ATOM 876 N N . SER A 1 106 ? 5.382 -30.872 -26.383 1.00 54.50 106 SER A N 1
ATOM 877 C CA . SER A 1 106 ? 5.056 -29.491 -26.016 1.00 54.50 106 SER A CA 1
ATOM 878 C C . SER A 1 106 ? 6.332 -28.727 -25.639 1.00 54.50 106 SER A C 1
ATOM 880 O O . SER A 1 106 ? 6.981 -29.047 -24.639 1.00 54.50 106 SER A O 1
ATOM 882 N N . GLN A 1 107 ? 6.701 -27.715 -26.427 1.00 60.00 107 GLN A N 1
ATOM 883 C CA . GLN A 1 107 ? 7.785 -26.795 -26.082 1.00 60.00 107 GLN A CA 1
ATOM 884 C C . GLN A 1 107 ? 7.215 -25.620 -25.282 1.00 60.00 107 GLN A C 1
ATOM 886 O O . GLN A 1 107 ? 6.361 -24.876 -25.767 1.00 60.00 107 GLN A O 1
ATOM 891 N N . PHE A 1 108 ? 7.711 -25.441 -24.058 1.00 60.69 108 PHE A N 1
ATOM 892 C CA . PHE A 1 108 ? 7.380 -24.298 -23.210 1.00 60.69 108 PHE A CA 1
ATOM 893 C C . PHE A 1 108 ? 8.505 -23.263 -23.281 1.00 60.69 108 PHE A C 1
ATOM 895 O O . PHE A 1 108 ? 9.651 -23.565 -22.948 1.00 60.69 108 PHE A O 1
ATOM 902 N N . ILE A 1 109 ? 8.186 -22.030 -23.678 1.00 67.44 109 ILE A N 1
ATOM 903 C CA . ILE A 1 109 ? 9.107 -20.895 -23.564 1.00 67.44 109 ILE A CA 1
ATOM 904 C C . ILE A 1 109 ? 8.779 -20.148 -22.279 1.00 67.44 109 ILE A C 1
ATOM 906 O O . ILE A 1 109 ? 7.667 -19.652 -22.099 1.00 67.44 109 ILE A O 1
ATOM 910 N N . ASN A 1 110 ? 9.766 -20.022 -21.394 1.00 61.97 110 ASN A N 1
ATOM 911 C CA . ASN A 1 110 ? 9.641 -19.148 -20.237 1.00 61.97 110 ASN A CA 1
ATOM 912 C C . ASN A 1 110 ? 9.911 -17.703 -20.678 1.00 61.97 110 ASN A C 1
ATOM 914 O O . ASN A 1 110 ? 11.062 -17.293 -20.847 1.00 61.97 110 ASN A O 1
ATOM 918 N N . SER A 1 111 ? 8.848 -16.942 -20.924 1.00 64.50 111 SER A N 1
ATOM 919 C CA . SER A 1 111 ? 8.943 -15.534 -21.296 1.00 64.50 111 SER A CA 1
ATOM 920 C C . SER A 1 111 ? 8.894 -14.662 -20.042 1.00 64.50 111 SER A C 1
ATOM 922 O O . SER A 1 111 ? 8.098 -14.894 -19.136 1.00 64.50 111 SER A O 1
ATOM 924 N N . ARG A 1 112 ? 9.766 -13.654 -19.964 1.00 67.12 112 ARG A N 1
ATOM 925 C CA . ARG A 1 112 ? 9.746 -12.658 -18.885 1.00 67.12 112 ARG A CA 1
ATOM 926 C C . ARG A 1 112 ? 9.237 -11.341 -19.438 1.00 67.12 112 ARG A C 1
ATOM 928 O O . ARG A 1 112 ? 9.774 -10.857 -20.436 1.00 67.12 112 ARG A O 1
ATOM 935 N N . TYR A 1 113 ? 8.251 -10.738 -18.774 1.00 71.31 113 TYR A N 1
ATOM 936 C CA . TYR A 1 113 ? 7.942 -9.329 -19.007 1.00 71.31 113 TYR A CA 1
ATOM 937 C C . TYR A 1 113 ? 9.210 -8.499 -18.774 1.00 71.31 113 TYR A C 1
ATOM 939 O O . TYR A 1 113 ? 9.945 -8.753 -17.828 1.00 71.31 113 TYR A O 1
ATOM 947 N N . VAL A 1 114 ? 9.484 -7.515 -19.627 1.00 69.75 114 VAL A N 1
ATOM 948 C CA . VAL A 1 114 ? 10.565 -6.547 -19.417 1.00 69.75 114 VAL A CA 1
ATOM 949 C C . VAL A 1 114 ? 9.917 -5.174 -19.405 1.00 69.75 114 VAL A C 1
ATOM 951 O O . VAL A 1 114 ? 9.248 -4.791 -20.361 1.00 69.75 114 VAL A O 1
ATOM 954 N N . SER A 1 115 ? 10.086 -4.431 -18.313 1.00 72.62 115 SER A N 1
ATOM 955 C CA . SER A 1 115 ? 9.555 -3.071 -18.214 1.00 72.62 115 SER A CA 1
ATOM 956 C C . SER A 1 115 ? 10.179 -2.156 -19.275 1.00 72.62 115 SER A C 1
ATOM 958 O O . SER A 1 115 ? 11.315 -2.372 -19.692 1.00 72.62 115 SER A O 1
ATOM 960 N N . ALA A 1 116 ? 9.461 -1.106 -19.690 1.00 78.25 116 ALA A N 1
ATOM 961 C CA . ALA A 1 116 ? 9.916 -0.165 -20.722 1.00 78.25 116 ALA A CA 1
ATOM 962 C C . ALA A 1 116 ? 11.379 0.317 -20.562 1.00 78.25 116 ALA A C 1
ATOM 964 O O . ALA A 1 116 ? 12.127 0.235 -21.538 1.00 78.25 116 ALA A O 1
ATOM 965 N N . PRO A 1 117 ? 11.851 0.747 -19.371 1.00 78.00 117 PRO A N 1
ATOM 966 C CA . PRO A 1 117 ? 13.255 1.126 -19.217 1.00 78.00 117 PRO A CA 1
ATOM 967 C C . PRO A 1 117 ? 14.217 -0.064 -19.307 1.00 78.00 117 PRO A C 1
ATOM 969 O O . PRO A 1 117 ? 15.302 0.095 -19.854 1.00 78.00 117 PRO A O 1
ATOM 972 N N . GLY A 1 118 ? 13.832 -1.258 -18.843 1.00 77.00 118 GLY A N 1
ATOM 973 C CA . GLY A 1 118 ? 14.637 -2.472 -19.026 1.00 77.00 118 GLY A CA 1
ATOM 974 C C . GLY A 1 118 ? 14.746 -2.889 -20.496 1.00 77.00 118 GLY A C 1
ATOM 975 O O . GLY A 1 118 ? 15.810 -3.314 -20.940 1.00 77.00 118 GLY A O 1
ATOM 976 N N . GLY A 1 119 ? 13.669 -2.718 -21.269 1.00 81.06 119 GLY A N 1
ATOM 977 C CA . GLY A 1 119 ? 13.653 -2.955 -22.712 1.00 81.06 119 GLY A CA 1
ATOM 978 C C . GLY A 1 119 ? 14.557 -1.971 -23.450 1.00 81.06 119 GLY A C 1
ATOM 979 O O . GLY A 1 119 ? 15.405 -2.390 -24.231 1.00 81.06 119 GLY A O 1
ATOM 980 N N . MET A 1 120 ? 14.448 -0.678 -23.130 1.00 84.88 120 MET A N 1
ATOM 981 C CA . MET A 1 120 ? 15.322 0.363 -23.679 1.00 84.88 120 MET A CA 1
ATOM 982 C C . MET A 1 120 ? 16.798 0.103 -23.352 1.00 84.88 120 MET A C 1
ATOM 984 O O . MET A 1 120 ? 17.649 0.217 -24.224 1.00 84.88 120 MET A O 1
ATOM 988 N N . TRP A 1 121 ? 17.113 -0.302 -22.118 1.00 84.69 121 TRP A N 1
ATOM 989 C CA . TRP A 1 121 ? 18.492 -0.583 -21.704 1.00 84.69 121 TRP A CA 1
ATOM 990 C C . TRP A 1 121 ? 19.137 -1.704 -22.527 1.00 84.69 121 TRP A C 1
ATOM 992 O O . TRP A 1 121 ? 20.317 -1.609 -22.861 1.00 84.69 121 TRP A O 1
ATOM 1002 N N . ARG A 1 122 ? 18.349 -2.729 -22.882 1.00 83.56 122 ARG A N 1
ATOM 1003 C CA . ARG A 1 122 ? 18.763 -3.832 -23.762 1.00 83.56 122 ARG A CA 1
ATOM 1004 C C . ARG A 1 122 ? 18.882 -3.407 -25.223 1.00 83.56 122 ARG A C 1
ATOM 1006 O O . ARG A 1 122 ? 19.842 -3.799 -25.866 1.00 83.56 122 ARG A O 1
ATOM 1013 N N . LEU A 1 123 ? 17.940 -2.604 -25.728 1.00 89.44 123 LEU A N 1
ATOM 1014 C CA . LEU A 1 123 ? 17.996 -2.048 -27.089 1.00 89.44 123 LEU A CA 1
ATOM 1015 C C . LEU A 1 123 ? 19.238 -1.180 -27.310 1.00 89.44 123 LEU A C 1
ATOM 1017 O O . LEU A 1 123 ? 19.771 -1.140 -28.409 1.00 89.44 123 LEU A O 1
ATOM 1021 N N . LEU A 1 124 ? 19.689 -0.500 -26.259 1.00 91.19 124 LEU A N 1
ATOM 1022 C CA . LEU A 1 124 ? 20.904 0.310 -26.260 1.00 91.19 124 LEU A CA 1
ATOM 1023 C C . LEU A 1 124 ? 22.188 -0.504 -26.007 1.00 91.19 124 LEU A C 1
ATOM 1025 O O . LEU A 1 124 ? 23.242 0.096 -25.828 1.00 91.19 124 LEU A O 1
ATOM 1029 N N . GLU A 1 125 ? 22.104 -1.837 -25.933 1.00 87.62 125 GLU A N 1
ATOM 1030 C CA . GLU A 1 125 ? 23.240 -2.752 -25.719 1.00 87.62 125 GLU A CA 1
ATOM 1031 C C . GLU A 1 125 ? 24.103 -2.429 -24.484 1.00 87.62 125 GLU A C 1
ATOM 1033 O O . GLU A 1 125 ? 25.289 -2.754 -24.405 1.00 87.62 125 GLU A O 1
ATOM 1038 N N . ASN A 1 126 ? 23.509 -1.805 -23.466 1.00 87.19 126 ASN A N 1
ATOM 1039 C CA . ASN A 1 126 ? 24.230 -1.492 -22.241 1.00 87.19 126 ASN A CA 1
ATOM 1040 C C . ASN A 1 126 ? 24.566 -2.772 -21.462 1.00 87.19 126 ASN A C 1
ATOM 1042 O O . ASN A 1 126 ? 23.757 -3.704 -21.385 1.00 87.19 126 ASN A O 1
ATOM 1046 N N . LYS A 1 127 ? 25.724 -2.785 -20.785 1.00 84.69 127 LYS A N 1
ATOM 1047 C CA . LYS A 1 127 ? 26.092 -3.880 -19.874 1.00 84.69 127 LYS A CA 1
ATOM 1048 C C . LYS A 1 127 ? 24.997 -4.087 -18.824 1.00 84.69 127 LYS A C 1
ATOM 1050 O O . LYS A 1 127 ? 24.662 -3.173 -18.065 1.00 84.69 127 LYS A O 1
ATOM 1055 N N . MET A 1 128 ? 24.447 -5.298 -18.784 1.00 75.88 128 MET A N 1
ATOM 1056 C CA . MET A 1 128 ? 23.557 -5.731 -17.712 1.00 75.88 128 MET A CA 1
ATOM 1057 C C . MET A 1 128 ? 24.391 -6.193 -16.516 1.00 75.88 128 MET A C 1
ATOM 1059 O O . MET A 1 128 ? 25.509 -6.672 -16.673 1.00 75.88 128 MET A O 1
ATOM 1063 N N . SER A 1 129 ? 23.862 -6.017 -15.307 1.00 73.06 129 SER A N 1
ATOM 1064 C CA . SER A 1 129 ? 24.486 -6.593 -14.117 1.00 73.06 129 SER A CA 1
ATOM 1065 C C . SER A 1 129 ? 24.234 -8.102 -14.100 1.00 73.06 129 SER A C 1
ATOM 1067 O O . SER A 1 129 ? 23.086 -8.516 -14.232 1.00 73.06 129 SER A O 1
ATOM 1069 N N . ASP A 1 130 ? 25.275 -8.908 -13.877 1.00 62.09 130 ASP A N 1
ATOM 1070 C CA . ASP A 1 130 ? 25.194 -10.381 -13.803 1.00 62.09 130 ASP A CA 1
ATOM 1071 C C . ASP A 1 130 ? 24.471 -10.912 -12.551 1.00 62.09 130 ASP A C 1
ATOM 1073 O O . ASP A 1 130 ? 24.451 -12.111 -12.285 1.00 62.09 130 ASP A O 1
ATOM 1077 N N . LYS A 1 131 ? 23.877 -10.029 -11.743 1.00 54.12 131 LYS A N 1
ATOM 1078 C CA . LYS A 1 131 ? 23.142 -10.420 -10.542 1.00 54.12 131 LYS A CA 1
ATOM 1079 C C . LYS A 1 131 ? 21.700 -10.747 -10.913 1.00 54.12 131 LYS A C 1
ATOM 1081 O O . LYS A 1 131 ? 20.870 -9.848 -11.056 1.00 54.12 131 LYS A O 1
ATOM 1086 N N . SER A 1 132 ? 21.389 -12.035 -11.035 1.00 49.69 132 SER A N 1
ATOM 1087 C CA . SER A 1 132 ? 20.024 -12.500 -10.805 1.00 49.69 132 SER A CA 1
ATOM 1088 C C . SER A 1 132 ? 19.659 -12.205 -9.350 1.00 49.69 132 SER A C 1
ATOM 1090 O O . SER A 1 132 ? 20.438 -12.466 -8.436 1.00 49.69 132 SER A O 1
ATOM 1092 N N . HIS A 1 133 ? 18.509 -11.570 -9.140 1.00 47.09 133 HIS A N 1
ATOM 1093 C CA . HIS A 1 133 ? 17.935 -11.447 -7.808 1.00 47.09 133 HIS A CA 1
ATOM 1094 C C . HIS A 1 133 ? 17.354 -12.815 -7.439 1.00 47.09 133 HIS A C 1
ATOM 1096 O O . HIS A 1 133 ? 16.322 -13.187 -7.995 1.00 47.09 133 HIS A O 1
ATOM 1102 N N . ASP A 1 134 ? 18.058 -13.545 -6.574 1.00 33.41 134 ASP A N 1
ATOM 1103 C CA . ASP A 1 134 ? 17.541 -14.714 -5.849 1.00 33.41 134 ASP A CA 1
ATOM 1104 C C . ASP A 1 134 ? 16.783 -14.274 -4.583 1.00 33.41 134 ASP A C 1
ATOM 1106 O O . ASP A 1 134 ? 17.211 -13.278 -3.941 1.00 33.41 134 ASP A O 1
#

Solvent-accessible surface area (backbone atoms only — not comparable to full-atom values): 8779 Å² total; per-residue (Å²): 134,67,79,85,39,93,51,44,53,98,89,41,35,76,84,57,57,68,46,73,73,28,94,52,67,42,74,42,99,85,50,42,75,43,64,53,32,70,91,82,60,71,47,78,55,90,98,40,81,43,44,61,44,80,53,81,84,72,48,66,67,54,28,68,75,68,76,41,92,58,79,87,77,82,62,96,30,72,67,37,47,52,51,52,51,49,62,72,66,64,61,64,63,68,45,76,44,75,51,90,56,101,52,100,65,84,47,72,45,82,41,63,61,66,56,72,69,60,45,50,42,55,75,67,67,52,90,73,76,91,72,77,89,126

Mean predicted aligned error: 12.53 Å

Foldseek 3Di:
DDCPDPQHDPNAGVVRPQQDADCAWDQDPVRAIRHHADQPDWDDDPPDTDTPSHDQDFDPVCCVVPVDGDRDGDRPDPVSVVVVVCVVVVAFPFDWDWDPDPDPDTDTDRDTDADPVRVVCVVVVHDDDPDDDD

pLDDT: mean 78.72, std 11.58, range [33.41, 96.06]